Protein AF-A0A4U3AUR1-F1 (afdb_monomer)

pLDDT: mean 76.65, std 14.16, range [38.72, 94.25]

Secondary structure (DSSP, 8-state):
-HHHHHHHHHHHHH-THHHHHHHHHHHHHHHHHHHHHHTT-S---HHHHHHHHHHHHHHHHHHHHHHHHHHTT---HHHHS--HHHHHHHHHHHHHHHHHHHHHHHHHHHHHHTT--TTGGGGG--

InterPro domains:
  IPR010539 Bax inhibitor 1 like [PF12811] (1-122)
  IPR010539 Bax inhibitor 1 like [PTHR41282] (1-123)

Foldseek 3Di:
DVVVVVLVVCCVPPNPVVVVVVVVVVVVLLVVLVVVVVVVPDDDDPVLVVVLVVVVVVVVVVVVVCVVCVVVVNNPCPCPVDDPVVVVVVVVVVVSVSSVVNVVVVVVVVCVVVPPDPPVPPPPPD

Solvent-accessible surface area (backbone atoms only — not comparable to full-atom values): 7414 Å² total; per-residue (Å²): 108,72,68,55,58,54,47,51,60,45,36,77,75,71,42,64,64,59,61,53,52,53,53,49,49,54,52,49,53,51,49,54,49,50,52,48,50,73,68,61,75,63,78,90,42,75,67,55,55,51,52,52,54,50,50,53,52,51,52,52,51,52,54,49,51,53,52,55,37,46,75,76,69,51,70,67,60,75,67,75,69,78,44,76,66,29,54,53,52,51,52,51,51,52,51,53,52,55,54,49,51,52,52,52,51,52,50,50,53,49,46,59,73,67,50,70,67,91,72,72,77,64,76,80,77,123

Mean predicted aligned error: 11.6 Å

Radius of gyration: 19.69 Å; Cα contacts (8 Å, |Δi|>4): 46; chains: 1; bounding box: 54×36×44 Å

Organism: NCBI:txid1890302

Structure (mmCIF, N/CA/C/O backbone):
data_AF-A0A4U3AUR1-F1
#
_entry.id   AF-A0A4U3AUR1-F1
#
loop_
_atom_site.group_PDB
_atom_site.id
_atom_site.type_symbol
_atom_site.label_atom_id
_atom_site.label_alt_id
_atom_site.label_comp_id
_atom_site.label_asym_id
_atom_site.label_entity_id
_atom_site.label_seq_id
_atom_site.pdbx_PDB_ins_code
_atom_site.Cartn_x
_atom_site.Cartn_y
_atom_site.Cartn_z
_atom_site.occupancy
_atom_site.B_iso_or_equiv
_atom_site.auth_seq_id
_atom_site.auth_comp_id
_atom_site.auth_asym_id
_atom_site.auth_atom_id
_atom_site.pdbx_PDB_model_num
ATOM 1 N N . VAL A 1 1 ? -13.969 0.950 -20.713 1.00 53.56 1 VAL A N 1
ATOM 2 C CA . VAL A 1 1 ? -13.627 0.878 -22.157 1.00 53.56 1 VAL A CA 1
ATOM 3 C C . VAL A 1 1 ? -12.115 0.834 -22.379 1.00 53.56 1 VAL A C 1
ATOM 5 O O . VAL A 1 1 ? -11.657 -0.150 -22.935 1.00 53.56 1 VAL A O 1
ATOM 8 N N . VAL A 1 2 ? -11.330 1.788 -21.854 1.00 67.00 2 VAL A N 1
ATOM 9 C CA . VAL A 1 2 ? -9.851 1.828 -22.011 1.00 67.00 2 VAL A CA 1
ATOM 10 C C . VAL A 1 2 ? -9.132 0.572 -21.481 1.00 67.00 2 VAL A C 1
ATOM 12 O O . VAL A 1 2 ? -8.234 0.045 -22.126 1.00 67.00 2 VAL A O 1
ATOM 15 N N . LEU A 1 3 ? -9.570 0.031 -20.340 1.00 58.81 3 LEU A N 1
ATOM 16 C CA . LEU A 1 3 ? -9.004 -1.203 -19.771 1.00 58.81 3 LEU A CA 1
ATOM 17 C C . LEU A 1 3 ? -9.298 -2.452 -20.625 1.00 58.81 3 LEU A C 1
ATOM 19 O O . LEU A 1 3 ? -8.488 -3.375 -20.671 1.00 58.81 3 LEU A O 1
ATOM 23 N N . GLY A 1 4 ? -10.433 -2.466 -21.334 1.00 64.00 4 GLY A N 1
ATOM 24 C CA . GLY A 1 4 ? -10.832 -3.564 -22.219 1.00 64.00 4 GLY A CA 1
ATOM 25 C C . GLY A 1 4 ? -10.079 -3.549 -23.549 1.00 64.00 4 GLY A C 1
ATOM 26 O O . GLY A 1 4 ? -9.681 -4.603 -24.030 1.00 64.00 4 GLY A O 1
ATOM 27 N N . SER A 1 5 ? -9.801 -2.366 -24.106 1.00 64.12 5 SER A N 1
ATOM 28 C CA . SER A 1 5 ? -8.977 -2.230 -25.314 1.00 64.12 5 SER A CA 1
ATOM 29 C C . SER A 1 5 ? -7.501 -2.556 -25.059 1.00 64.12 5 SER A C 1
ATOM 31 O O . SER A 1 5 ? -6.869 -3.192 -25.900 1.00 64.12 5 SER A O 1
ATOM 33 N N . ILE A 1 6 ? -6.961 -2.206 -23.885 1.00 65.25 6 ILE A N 1
ATOM 34 C CA . ILE A 1 6 ? -5.607 -2.618 -23.470 1.00 65.25 6 ILE A CA 1
ATOM 35 C C . ILE A 1 6 ? -5.557 -4.131 -23.206 1.00 65.25 6 ILE A C 1
ATOM 37 O O . ILE A 1 6 ? -4.625 -4.792 -23.656 1.00 65.25 6 ILE A O 1
ATOM 41 N N . SER A 1 7 ? -6.578 -4.703 -22.557 1.00 65.25 7 SER A N 1
ATOM 42 C CA . SER A 1 7 ? -6.654 -6.158 -22.342 1.00 65.25 7 SER A CA 1
ATOM 43 C C . SER A 1 7 ? -6.749 -6.933 -23.661 1.00 65.25 7 SER A C 1
ATOM 45 O O . SER A 1 7 ? -6.035 -7.913 -23.828 1.00 65.25 7 SER A O 1
ATOM 47 N N . ALA A 1 8 ? -7.534 -6.459 -24.637 1.00 62.03 8 ALA A N 1
ATOM 48 C CA . ALA A 1 8 ? -7.643 -7.087 -25.958 1.00 62.03 8 ALA A CA 1
ATOM 49 C C . ALA A 1 8 ? -6.310 -7.088 -26.736 1.00 62.03 8 ALA A C 1
ATOM 51 O O . ALA A 1 8 ? -5.971 -8.076 -27.387 1.00 62.03 8 ALA A O 1
ATOM 52 N N . LEU A 1 9 ? -5.518 -6.014 -26.620 1.00 61.94 9 LEU A N 1
ATOM 53 C CA . LEU A 1 9 ? -4.162 -5.939 -27.180 1.00 61.94 9 LEU A CA 1
ATOM 54 C C . LEU A 1 9 ? -3.198 -6.948 -26.531 1.00 61.94 9 LEU A C 1
ATOM 56 O O . LEU A 1 9 ? -2.346 -7.509 -27.222 1.00 61.94 9 LEU A O 1
ATOM 60 N N . TYR A 1 10 ? -3.337 -7.207 -25.227 1.00 59.47 10 TYR A N 1
ATOM 61 C CA . TYR A 1 10 ? -2.535 -8.207 -24.512 1.00 59.47 10 TYR A CA 1
ATOM 62 C C . TYR A 1 10 ? -2.980 -9.647 -24.808 1.00 59.47 10 TYR A C 1
ATOM 64 O O . TYR A 1 10 ? -2.121 -10.501 -25.037 1.00 59.47 10 TYR A O 1
ATOM 72 N N . THR A 1 11 ? -4.288 -9.908 -24.910 1.00 60.03 11 THR A N 1
ATOM 73 C CA . THR A 1 11 ? -4.845 -11.204 -25.338 1.00 60.03 11 THR A CA 1
ATOM 74 C C . THR A 1 11 ? -4.323 -11.610 -26.721 1.00 60.03 11 THR A C 1
ATOM 76 O O . THR A 1 11 ? -3.927 -12.759 -26.909 1.00 60.03 11 THR A O 1
ATOM 79 N N . MET A 1 12 ? -4.233 -10.670 -27.673 1.00 58.75 12 MET A N 1
ATOM 80 C CA . MET A 1 12 ? -3.723 -10.940 -29.027 1.00 58.75 12 MET A CA 1
ATOM 81 C C . MET A 1 12 ? -2.227 -11.299 -29.086 1.00 58.75 12 MET A C 1
ATOM 83 O O . MET A 1 12 ? -1.804 -11.926 -30.055 1.00 58.75 12 MET A O 1
ATOM 87 N N . ARG A 1 13 ? -1.413 -10.910 -28.091 1.00 58.06 13 ARG A N 1
ATOM 88 C CA . ARG A 1 13 ? 0.043 -11.172 -28.079 1.00 58.06 13 ARG A CA 1
ATOM 89 C C . ARG A 1 13 ? 0.499 -12.276 -27.126 1.00 58.06 13 ARG A C 1
ATOM 91 O O . ARG A 1 13 ? 1.514 -12.901 -27.413 1.00 58.06 13 ARG A O 1
ATOM 98 N N . PHE A 1 14 ? -0.195 -12.498 -26.011 1.00 58.94 14 PHE A N 1
ATOM 99 C CA . PHE A 1 14 ? 0.281 -13.380 -24.935 1.00 58.94 14 PHE A CA 1
ATOM 100 C C . PHE A 1 14 ? -0.735 -14.448 -24.490 1.00 58.94 14 PHE A C 1
ATOM 102 O O . PHE A 1 14 ? -0.429 -15.252 -23.610 1.00 58.94 14 PHE A O 1
ATOM 109 N N . GLY A 1 15 ? -1.911 -14.498 -25.126 1.00 59.69 15 GLY A N 1
ATOM 110 C CA . GLY A 1 15 ? -2.970 -15.465 -24.837 1.00 59.69 15 GLY A CA 1
ATOM 111 C C . GLY A 1 15 ? -3.874 -15.058 -23.667 1.00 59.69 15 GLY A C 1
ATOM 112 O O . GLY A 1 15 ? -3.461 -14.360 -22.741 1.00 59.69 15 GLY A O 1
ATOM 113 N N . ASP A 1 16 ? -5.127 -15.520 -23.703 1.00 63.06 16 ASP A N 1
ATOM 114 C CA . ASP A 1 16 ? -6.180 -15.176 -22.728 1.00 63.06 16 ASP A CA 1
ATOM 115 C C . ASP A 1 16 ? -5.847 -15.550 -21.273 1.00 63.06 16 ASP A C 1
ATOM 117 O O . ASP A 1 16 ? -6.389 -14.980 -20.323 1.00 63.06 16 ASP A O 1
ATOM 121 N N . SER A 1 17 ? -4.934 -16.501 -21.068 1.00 64.62 17 SER A N 1
ATOM 122 C CA . SER A 1 17 ? -4.662 -17.079 -19.751 1.00 64.62 17 SER A CA 1
ATOM 123 C C . SER A 1 17 ? -4.012 -16.105 -18.762 1.00 64.62 17 SER A C 1
ATOM 125 O O . SER A 1 17 ? -4.246 -16.230 -17.564 1.00 64.62 17 SER A O 1
ATOM 127 N N . ILE A 1 18 ? -3.222 -15.128 -19.223 1.00 74.75 18 ILE A N 1
ATOM 128 C CA . ILE A 1 18 ? -2.501 -14.197 -18.328 1.00 74.75 18 ILE A CA 1
ATOM 129 C C . ILE A 1 18 ? -3.448 -13.165 -17.711 1.00 74.75 18 ILE A C 1
ATOM 131 O O . ILE A 1 18 ? -3.307 -12.784 -16.550 1.00 74.75 18 ILE A O 1
ATOM 135 N N . VAL A 1 19 ? -4.441 -12.720 -18.481 1.00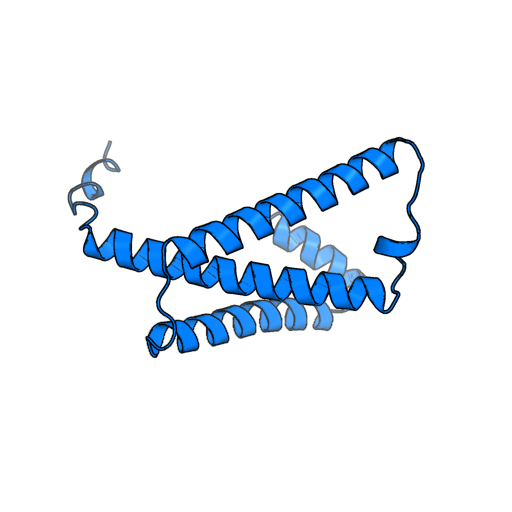 77.06 19 VAL A N 1
ATOM 136 C CA . VAL A 1 19 ? -5.437 -11.762 -17.989 1.00 77.06 19 VAL A CA 1
ATOM 137 C C . VAL A 1 19 ? -6.274 -12.418 -16.894 1.00 77.06 19 VAL A C 1
ATOM 139 O O . VAL A 1 19 ? -6.485 -11.833 -15.832 1.00 77.06 19 VAL A O 1
ATOM 142 N N . LEU A 1 20 ? -6.689 -13.668 -17.116 1.00 81.06 20 LEU A N 1
ATOM 143 C CA . LEU A 1 20 ? -7.492 -14.414 -16.156 1.00 81.06 20 LEU A CA 1
ATOM 144 C C . LEU A 1 20 ? -6.724 -14.693 -14.853 1.00 81.06 20 LEU A C 1
ATOM 146 O O . LEU A 1 20 ? -7.284 -14.507 -13.774 1.00 81.06 20 LEU A O 1
ATOM 150 N N . THR A 1 21 ? -5.441 -15.066 -14.915 1.00 82.50 21 THR A N 1
ATOM 151 C CA . THR A 1 21 ? -4.625 -15.278 -13.704 1.00 82.50 21 THR A CA 1
ATOM 152 C C . THR A 1 21 ? -4.393 -13.990 -12.918 1.00 82.50 21 THR A C 1
ATOM 154 O O . THR A 1 21 ? -4.464 -14.015 -11.690 1.00 82.50 21 THR A O 1
ATOM 157 N N . ALA A 1 22 ? -4.180 -12.857 -13.593 1.00 82.06 22 ALA A N 1
ATOM 158 C CA . ALA A 1 22 ? -4.030 -11.560 -12.937 1.00 82.06 22 ALA A CA 1
ATOM 159 C C . ALA A 1 22 ? -5.304 -11.148 -12.180 1.00 82.06 22 ALA A C 1
ATOM 161 O O . ALA A 1 22 ? -5.234 -10.773 -11.010 1.00 82.06 22 ALA A O 1
ATOM 162 N N . VAL A 1 23 ? -6.475 -11.284 -12.815 1.00 84.94 23 VAL A N 1
ATOM 163 C CA . VAL A 1 23 ? -7.770 -10.988 -12.178 1.00 84.94 23 VAL A CA 1
ATOM 164 C C . VAL A 1 23 ? -8.022 -11.919 -10.991 1.00 84.94 23 VAL A C 1
ATOM 166 O O . VAL A 1 23 ? -8.408 -11.454 -9.916 1.00 84.94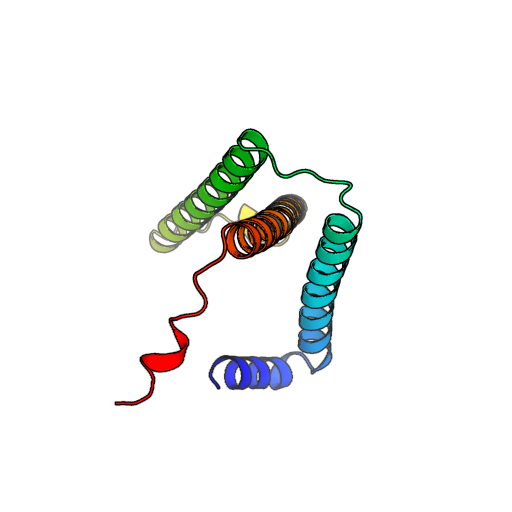 23 VAL A O 1
ATOM 169 N N . LEU A 1 24 ? -7.757 -13.220 -11.150 1.00 88.00 24 LEU A N 1
ATOM 170 C CA . LEU A 1 24 ? -7.891 -14.189 -10.062 1.00 88.00 24 LEU A CA 1
ATOM 171 C C . LEU A 1 24 ? -6.981 -13.857 -8.879 1.00 88.00 24 LEU A C 1
ATOM 173 O O . LEU A 1 24 ? -7.430 -13.955 -7.739 1.00 88.00 24 LEU A O 1
ATOM 177 N N . LEU A 1 25 ? -5.737 -13.435 -9.117 1.00 86.19 25 LEU A N 1
ATOM 178 C CA . LEU A 1 25 ? -4.819 -13.020 -8.054 1.00 86.19 25 LEU A CA 1
ATOM 179 C C . LEU A 1 25 ? -5.361 -11.819 -7.274 1.00 86.19 25 LEU A C 1
ATOM 181 O O . LEU A 1 25 ? -5.381 -11.857 -6.045 1.00 86.19 25 LEU A O 1
ATOM 185 N N . THR A 1 26 ? -5.854 -10.782 -7.955 1.00 87.81 26 THR A N 1
ATOM 186 C CA . THR A 1 26 ? -6.426 -9.603 -7.287 1.00 87.81 26 THR A CA 1
ATOM 187 C C . THR A 1 26 ? -7.645 -9.965 -6.440 1.00 87.81 26 THR A C 1
ATOM 189 O O . THR A 1 26 ? -7.727 -9.557 -5.281 1.00 87.81 26 THR A O 1
ATOM 192 N N . ILE A 1 27 ? -8.565 -10.770 -6.984 1.00 89.25 27 ILE A N 1
ATOM 193 C CA . ILE A 1 27 ? -9.749 -11.239 -6.249 1.00 89.25 27 ILE A CA 1
ATOM 194 C C . ILE A 1 27 ? -9.335 -12.111 -5.060 1.00 89.25 27 ILE A C 1
ATOM 196 O O . ILE A 1 27 ? -9.897 -11.968 -3.978 1.00 89.25 27 ILE A O 1
ATOM 200 N N . SER A 1 28 ? -8.331 -12.972 -5.227 1.00 90.00 28 SER A N 1
ATOM 201 C CA . SER A 1 28 ? -7.836 -13.846 -4.158 1.00 90.00 28 SER A CA 1
ATOM 202 C C . SER A 1 28 ? -7.240 -13.047 -3.000 1.00 90.00 28 SER A C 1
ATOM 204 O O . SER A 1 28 ? -7.549 -13.332 -1.845 1.00 90.00 28 SER A O 1
ATOM 206 N N . ILE A 1 29 ? -6.427 -12.024 -3.293 1.00 89.75 29 ILE A N 1
ATOM 207 C CA . ILE A 1 29 ? -5.848 -11.131 -2.278 1.00 89.75 29 ILE A CA 1
ATOM 208 C C . ILE A 1 29 ? -6.961 -10.384 -1.540 1.00 89.75 29 ILE A C 1
ATOM 210 O O . ILE A 1 29 ? -6.990 -10.384 -0.310 1.00 89.75 29 ILE A O 1
ATOM 214 N N . LEU A 1 30 ? -7.910 -9.804 -2.279 1.00 88.56 30 LEU A N 1
ATOM 215 C CA . LEU A 1 30 ? -9.055 -9.110 -1.695 1.00 88.56 30 LEU A CA 1
ATOM 216 C C . LEU A 1 30 ? -9.872 -10.037 -0.789 1.00 88.56 30 LEU A C 1
ATOM 218 O O . LEU A 1 30 ? -10.209 -9.657 0.329 1.00 88.56 30 LEU A O 1
ATOM 222 N N . PHE A 1 31 ? -10.154 -11.260 -1.237 1.00 89.69 31 PHE A N 1
ATOM 223 C CA . PHE A 1 31 ? -10.905 -12.239 -0.458 1.00 89.69 31 PHE A CA 1
ATOM 224 C C . PHE A 1 31 ? -10.154 -12.667 0.808 1.00 89.69 31 PHE A C 1
ATOM 226 O O . PHE A 1 31 ? -10.746 -12.712 1.884 1.00 89.69 31 PHE A O 1
ATOM 233 N N . ALA A 1 32 ? -8.845 -12.917 0.715 1.00 88.31 32 ALA A N 1
ATOM 234 C CA . ALA A 1 32 ? -8.016 -13.261 1.869 1.00 88.31 32 ALA A CA 1
ATOM 235 C C . ALA A 1 32 ? -8.040 -12.156 2.939 1.00 88.31 32 ALA A C 1
ATOM 237 O O . ALA A 1 32 ? -8.201 -12.437 4.127 1.00 88.31 32 ALA A O 1
ATOM 238 N N . ILE A 1 33 ? -7.937 -10.895 2.513 1.00 86.00 33 ILE A N 1
ATOM 239 C CA . ILE A 1 33 ? -7.984 -9.734 3.405 1.00 86.00 33 ILE A CA 1
ATOM 240 C C . ILE A 1 33 ? -9.382 -9.545 3.996 1.00 86.00 33 ILE A C 1
ATOM 242 O O . ILE A 1 33 ? -9.507 -9.276 5.189 1.00 86.00 33 ILE A O 1
ATOM 246 N N . LEU A 1 34 ? -10.430 -9.722 3.188 1.00 85.56 34 LEU A N 1
ATOM 247 C CA . LEU A 1 34 ? -11.818 -9.634 3.634 1.00 85.56 34 LEU A CA 1
ATOM 248 C C . LEU A 1 34 ? -12.107 -10.658 4.735 1.00 85.56 34 LEU A C 1
ATOM 250 O O . LEU A 1 34 ? -12.687 -10.305 5.757 1.00 85.56 34 LEU A O 1
ATOM 254 N N . VAL A 1 35 ? -11.669 -11.907 4.554 1.00 85.75 35 VAL A N 1
ATOM 255 C CA . VAL A 1 35 ? -11.814 -12.961 5.568 1.00 85.75 35 VAL A CA 1
ATOM 256 C C . VAL A 1 35 ? -11.049 -12.593 6.839 1.00 85.75 35 VAL A C 1
ATOM 258 O O . VAL A 1 35 ? -11.618 -12.659 7.925 1.00 85.75 35 VAL A O 1
ATOM 261 N N . LEU A 1 36 ? -9.797 -12.145 6.715 1.00 84.56 36 LEU A N 1
ATOM 262 C CA . LEU A 1 36 ? -8.966 -11.745 7.856 1.00 84.56 36 LEU A CA 1
ATOM 263 C C . LEU A 1 36 ? -9.557 -10.561 8.644 1.00 84.56 36 LEU A C 1
ATOM 265 O O . LEU A 1 36 ? -9.436 -10.498 9.870 1.00 84.56 36 LEU A O 1
ATOM 269 N N . TYR A 1 37 ? -10.199 -9.622 7.947 1.00 78.44 37 TYR A N 1
ATOM 270 C CA . TYR A 1 37 ? -10.903 -8.498 8.559 1.00 78.44 37 TYR A CA 1
ATOM 271 C C . TYR A 1 37 ? -12.212 -8.948 9.221 1.00 78.44 37 TYR A C 1
ATOM 273 O O . TYR A 1 37 ? -12.493 -8.590 10.366 1.00 78.44 37 TYR A O 1
ATOM 281 N N . ALA A 1 38 ? -12.992 -9.794 8.539 1.00 77.69 38 ALA A N 1
ATOM 282 C CA . ALA A 1 38 ? -14.265 -10.316 9.031 1.00 77.69 38 ALA A CA 1
ATOM 283 C C . ALA A 1 38 ? -14.108 -11.147 10.313 1.00 77.69 38 ALA A C 1
ATOM 285 O O . ALA A 1 38 ? -14.962 -11.080 11.197 1.00 77.69 38 ALA A O 1
ATOM 286 N N . THR A 1 39 ? -12.995 -11.872 10.475 1.00 81.50 39 THR A N 1
ATOM 287 C CA . THR A 1 39 ? -12.689 -12.597 11.720 1.00 81.50 39 THR A CA 1
ATOM 288 C C . THR A 1 39 ? -12.300 -11.677 12.882 1.00 81.50 39 THR A C 1
ATOM 290 O O . THR A 1 39 ? -12.060 -12.167 13.987 1.00 81.50 39 THR A O 1
ATOM 293 N N . ARG A 1 40 ? -12.228 -10.350 12.670 1.00 69.38 40 ARG A N 1
ATOM 294 C CA . ARG A 1 40 ? -11.845 -9.322 13.661 1.00 69.38 40 ARG A CA 1
ATOM 295 C C . ARG A 1 40 ? -10.536 -9.622 14.397 1.00 69.38 40 ARG A C 1
ATOM 297 O O . ARG A 1 40 ? -10.293 -9.116 15.493 1.00 69.38 40 ARG A O 1
ATOM 304 N N . THR A 1 41 ? -9.677 -10.447 13.800 1.00 67.44 41 THR A N 1
ATOM 305 C CA . THR A 1 41 ? -8.402 -10.858 14.397 1.00 67.44 41 THR A CA 1
ATOM 306 C C . THR A 1 41 ? -7.392 -9.710 14.362 1.00 67.44 41 THR A C 1
ATOM 308 O O . THR A 1 41 ? -6.563 -9.585 15.261 1.00 67.44 41 THR A O 1
ATOM 311 N N . VAL A 1 42 ? -7.494 -8.833 13.360 1.00 69.62 42 VAL A N 1
ATOM 312 C CA . VAL A 1 42 ? -6.601 -7.689 13.165 1.00 69.62 42 VAL A CA 1
ATOM 313 C C . VAL A 1 42 ? -7.347 -6.399 13.495 1.00 69.62 42 VAL A C 1
ATOM 315 O O . VAL A 1 42 ? -8.315 -6.048 12.829 1.00 69.62 42 VAL A O 1
ATOM 318 N N . LYS A 1 43 ? -6.890 -5.682 14.527 1.00 74.44 43 LYS A N 1
ATOM 319 C CA . LYS A 1 43 ? -7.382 -4.337 14.855 1.00 74.44 43 LYS A CA 1
ATOM 320 C C . LYS A 1 43 ? -6.472 -3.296 14.216 1.00 74.44 43 LYS A C 1
ATOM 322 O O . LYS A 1 43 ? -5.281 -3.245 14.529 1.00 74.44 43 LYS A O 1
ATOM 327 N N . VAL A 1 44 ? -7.037 -2.452 13.360 1.00 81.31 44 VAL A N 1
ATOM 328 C CA . VAL A 1 44 ? -6.334 -1.291 12.812 1.00 81.31 44 VAL A CA 1
ATOM 329 C C . VAL A 1 44 ? -6.166 -0.267 13.935 1.00 81.31 44 VAL A C 1
ATOM 331 O O . VAL A 1 44 ? -7.131 0.205 14.526 1.00 81.31 44 VAL A O 1
ATOM 334 N N . THR A 1 45 ? -4.917 0.031 14.286 1.00 86.94 45 THR A N 1
ATOM 335 C CA . THR A 1 45 ? -4.572 1.062 15.278 1.00 86.94 45 THR A CA 1
ATOM 336 C C . THR A 1 45 ? -4.005 2.291 14.576 1.00 86.94 45 THR A C 1
ATOM 338 O O . THR A 1 45 ? -3.478 2.182 13.469 1.00 86.94 45 THR A O 1
ATOM 341 N N . GLU A 1 46 ? -4.016 3.449 15.238 1.00 86.62 46 GLU A N 1
ATOM 342 C CA . GLU A 1 46 ? -3.412 4.683 14.701 1.00 86.62 46 GLU A CA 1
ATOM 343 C C . GLU A 1 46 ? -1.939 4.499 14.299 1.00 86.62 46 GLU A C 1
ATOM 345 O O . GLU A 1 46 ? -1.488 4.978 13.255 1.00 86.62 46 GLU A O 1
ATOM 350 N N . LYS A 1 47 ? -1.180 3.725 15.088 1.00 87.69 47 LYS A N 1
ATOM 351 C CA . LYS A 1 47 ? 0.216 3.392 14.770 1.00 87.69 47 LYS A CA 1
ATOM 352 C C . LYS A 1 47 ? 0.319 2.528 13.515 1.00 87.69 47 LYS A C 1
ATOM 354 O O . LYS A 1 47 ? 1.163 2.798 12.667 1.00 87.69 47 LYS A O 1
ATOM 359 N N . PHE A 1 48 ? -0.549 1.525 13.377 1.00 88.75 48 PHE A N 1
ATOM 360 C CA . PHE A 1 48 ? -0.599 0.678 12.186 1.00 88.75 48 PHE A CA 1
ATOM 361 C C . PHE A 1 48 ? -0.925 1.506 10.934 1.00 88.75 48 PHE A C 1
ATOM 363 O O . PHE A 1 48 ? -0.187 1.452 9.953 1.00 88.75 48 PHE A O 1
ATOM 370 N N . ARG A 1 49 ? -1.947 2.366 11.002 1.00 89.81 49 ARG A N 1
ATOM 371 C CA . ARG A 1 49 ? -2.327 3.286 9.918 1.00 89.81 49 ARG A CA 1
ATOM 372 C C . ARG A 1 49 ? -1.182 4.219 9.516 1.00 89.81 49 ARG A C 1
ATOM 374 O O . ARG A 1 49 ? -0.924 4.393 8.325 1.00 89.81 49 ARG A O 1
ATOM 381 N N . THR A 1 50 ? -0.460 4.763 10.494 1.00 91.25 50 THR A N 1
ATOM 382 C CA . THR A 1 50 ? 0.692 5.646 10.250 1.00 91.25 50 THR A CA 1
ATOM 383 C C . THR A 1 50 ? 1.824 4.908 9.534 1.00 91.25 50 THR A C 1
ATOM 385 O O . THR A 1 50 ? 2.354 5.416 8.549 1.00 91.25 50 THR A O 1
ATOM 388 N N . ILE A 1 51 ? 2.166 3.692 9.979 1.00 92.94 51 ILE A N 1
ATOM 389 C CA . ILE A 1 51 ? 3.246 2.890 9.383 1.00 92.94 51 ILE A CA 1
ATOM 390 C C . ILE A 1 51 ? 2.936 2.543 7.923 1.00 92.94 51 ILE A C 1
ATOM 392 O O . ILE A 1 51 ? 3.790 2.726 7.059 1.00 92.94 51 ILE A O 1
ATOM 396 N N . ILE A 1 52 ? 1.721 2.074 7.628 1.00 92.69 52 ILE A N 1
ATOM 397 C CA . ILE A 1 52 ? 1.338 1.668 6.266 1.00 92.69 52 ILE A CA 1
ATOM 398 C C . ILE A 1 52 ? 1.238 2.874 5.324 1.00 92.69 52 ILE A C 1
ATOM 400 O O . ILE A 1 52 ? 1.705 2.812 4.185 1.00 92.69 52 ILE A O 1
ATOM 404 N N . THR A 1 53 ? 0.706 4.001 5.805 1.00 91.75 53 THR A N 1
ATOM 405 C CA . THR A 1 53 ? 0.680 5.252 5.029 1.00 91.75 53 THR A CA 1
ATOM 406 C C . THR A 1 53 ? 2.100 5.736 4.718 1.00 91.75 53 THR A C 1
ATOM 408 O O . THR A 1 53 ? 2.400 6.075 3.573 1.00 91.75 53 THR A O 1
ATOM 411 N N . ALA A 1 54 ? 3.006 5.703 5.702 1.00 94.25 54 ALA A N 1
ATOM 412 C CA . ALA A 1 54 ? 4.411 6.054 5.504 1.00 94.25 54 ALA A CA 1
ATOM 413 C C . ALA A 1 54 ? 5.116 5.100 4.525 1.00 94.25 54 ALA A C 1
ATOM 415 O O . ALA A 1 54 ? 5.857 5.555 3.655 1.00 94.25 54 ALA A O 1
ATOM 416 N N . ALA A 1 55 ? 4.851 3.793 4.613 1.00 93.69 55 ALA A N 1
ATOM 417 C CA . ALA A 1 55 ? 5.387 2.800 3.684 1.00 93.69 55 ALA A CA 1
ATOM 418 C C . ALA A 1 55 ? 4.908 3.051 2.246 1.00 93.69 55 ALA A C 1
ATOM 420 O O . ALA A 1 55 ? 5.713 3.042 1.318 1.00 93.69 55 ALA A O 1
ATOM 421 N N . THR A 1 56 ? 3.619 3.348 2.065 1.00 92.56 56 THR A N 1
ATOM 422 C CA . THR A 1 56 ? 3.035 3.670 0.754 1.00 92.56 56 THR A CA 1
ATOM 423 C C . THR A 1 56 ? 3.670 4.928 0.152 1.00 92.56 56 THR A C 1
ATOM 425 O O . THR A 1 56 ? 4.040 4.930 -1.022 1.00 92.56 56 THR A O 1
ATOM 428 N N . LEU A 1 57 ? 3.876 5.977 0.957 1.00 93.62 57 LEU A N 1
ATOM 429 C CA . LEU A 1 57 ? 4.590 7.186 0.528 1.00 93.62 57 LEU A CA 1
ATOM 430 C C . LEU A 1 57 ? 6.057 6.906 0.178 1.00 93.62 57 LEU A C 1
ATOM 432 O O . LEU A 1 57 ? 6.559 7.424 -0.816 1.00 93.62 57 LEU A O 1
ATOM 436 N N . GLY A 1 58 ? 6.742 6.062 0.951 1.00 92.62 58 GLY A N 1
ATOM 437 C CA . GLY A 1 58 ? 8.110 5.640 0.650 1.00 92.62 58 GLY A CA 1
ATOM 438 C C . GLY A 1 58 ? 8.213 4.915 -0.695 1.00 92.62 58 GLY A C 1
ATOM 439 O O . GLY A 1 58 ? 9.094 5.227 -1.495 1.00 92.62 58 GLY A O 1
ATOM 440 N N . ILE A 1 59 ? 7.275 4.006 -0.977 1.00 90.94 59 ILE A N 1
ATOM 441 C CA . ILE A 1 59 ? 7.178 3.296 -2.262 1.00 90.94 59 ILE A CA 1
ATOM 442 C C . ILE A 1 59 ? 6.932 4.288 -3.407 1.00 90.94 59 ILE A C 1
ATOM 444 O O . ILE A 1 59 ? 7.602 4.218 -4.437 1.00 90.94 59 ILE A O 1
ATOM 448 N N . LEU A 1 60 ? 6.023 5.250 -3.221 1.00 91.75 60 LEU A N 1
ATOM 449 C CA . LEU A 1 60 ? 5.745 6.295 -4.207 1.00 91.75 60 LEU A CA 1
ATOM 450 C C . LEU A 1 60 ? 7.004 7.111 -4.542 1.00 91.75 60 LEU A C 1
ATOM 452 O O . LEU A 1 60 ? 7.333 7.284 -5.715 1.00 91.75 60 LEU A O 1
ATOM 456 N N . ILE A 1 61 ? 7.729 7.578 -3.523 1.00 92.69 61 ILE A N 1
ATOM 457 C CA . ILE A 1 61 ? 8.967 8.352 -3.698 1.00 92.69 61 ILE A CA 1
ATOM 458 C C . ILE A 1 61 ? 10.036 7.508 -4.395 1.00 92.69 61 ILE A C 1
ATOM 460 O O . ILE A 1 61 ? 10.706 7.997 -5.302 1.00 92.69 61 ILE A O 1
ATOM 464 N N . MET A 1 62 ? 10.178 6.236 -4.016 1.00 88.00 62 MET A N 1
ATOM 465 C CA . MET A 1 62 ? 11.114 5.314 -4.655 1.00 88.00 62 MET A C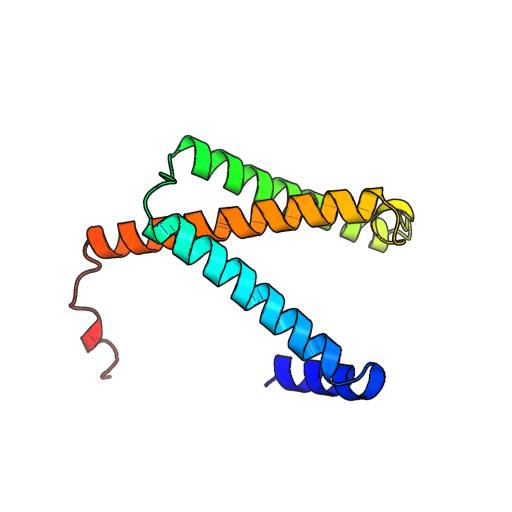A 1
ATOM 466 C C . MET A 1 62 ? 10.826 5.183 -6.156 1.00 88.00 62 MET A C 1
ATOM 468 O O . MET A 1 62 ? 11.729 5.392 -6.968 1.00 88.00 62 MET A O 1
ATOM 472 N N . TYR A 1 63 ? 9.573 4.924 -6.543 1.00 86.88 63 TYR A N 1
ATOM 473 C CA . TYR A 1 63 ? 9.190 4.866 -7.956 1.00 86.88 63 TYR A CA 1
ATOM 474 C C . TYR A 1 63 ? 9.382 6.205 -8.674 1.00 86.88 63 TYR A C 1
ATOM 476 O O . TYR A 1 63 ? 9.825 6.218 -9.821 1.00 86.88 63 TYR A O 1
ATOM 484 N N . PHE A 1 64 ? 9.115 7.329 -8.007 1.00 89.81 64 PHE A N 1
ATOM 485 C CA . PHE A 1 64 ? 9.320 8.662 -8.573 1.00 89.81 64 PHE A CA 1
ATOM 486 C C . PHE A 1 64 ? 10.798 8.958 -8.859 1.00 89.81 64 PHE A C 1
ATOM 488 O O . PHE A 1 64 ? 11.139 9.439 -9.937 1.00 89.81 64 PHE A O 1
ATOM 495 N N . ILE A 1 65 ? 11.696 8.609 -7.935 1.00 88.25 65 ILE A N 1
ATOM 496 C CA . ILE A 1 65 ? 13.145 8.742 -8.126 1.00 88.25 65 ILE A CA 1
ATOM 497 C C . ILE A 1 65 ? 13.598 7.896 -9.317 1.00 88.25 65 ILE A C 1
ATOM 499 O O . ILE A 1 65 ? 14.298 8.398 -10.197 1.00 88.25 65 ILE A O 1
ATOM 503 N N . VAL A 1 66 ? 13.162 6.634 -9.385 1.00 84.19 66 VAL A N 1
ATOM 504 C CA . VAL A 1 66 ? 13.494 5.740 -10.504 1.00 84.19 66 VAL A CA 1
ATOM 505 C C . VAL A 1 66 ? 12.974 6.295 -11.831 1.00 84.19 66 VAL A C 1
ATOM 507 O O . VAL A 1 66 ? 13.681 6.231 -12.836 1.00 84.19 66 VAL A O 1
ATOM 510 N N . PHE A 1 67 ? 11.776 6.875 -11.846 1.00 85.25 67 PHE A N 1
ATOM 511 C CA . PHE A 1 67 ? 11.225 7.540 -13.023 1.00 85.25 67 PHE A CA 1
ATOM 512 C C . PHE A 1 67 ? 12.095 8.725 -13.473 1.00 85.25 67 PHE A C 1
ATOM 514 O O . PHE A 1 67 ? 12.456 8.794 -14.647 1.00 85.25 67 PHE A O 1
ATOM 521 N N . LEU A 1 68 ? 12.515 9.598 -12.549 1.00 88.00 68 LEU A N 1
ATOM 522 C CA . LEU A 1 68 ? 13.421 10.713 -12.853 1.00 88.00 68 LEU A CA 1
ATOM 523 C C . LEU A 1 68 ? 14.758 10.223 -13.422 1.00 88.00 68 LEU A C 1
ATOM 525 O O . LEU A 1 68 ? 15.197 10.715 -14.456 1.00 88.00 68 LEU A O 1
ATOM 529 N N . LEU A 1 69 ? 15.389 9.232 -12.789 1.00 85.00 69 LEU A N 1
ATOM 530 C CA . LEU A 1 69 ? 16.662 8.656 -13.243 1.00 85.00 69 LEU A CA 1
ATOM 531 C C . LEU A 1 69 ? 16.577 8.102 -14.673 1.00 85.00 69 LEU A C 1
ATOM 533 O O . LEU A 1 69 ? 17.493 8.318 -15.468 1.00 85.00 69 LEU A O 1
ATOM 537 N N . ASN A 1 70 ? 15.459 7.457 -15.021 1.00 83.00 70 ASN A N 1
ATOM 538 C CA . ASN A 1 70 ? 15.225 6.962 -16.378 1.00 83.00 70 ASN A CA 1
ATOM 539 C C . ASN A 1 70 ? 15.133 8.097 -17.413 1.00 83.00 70 ASN A C 1
ATOM 541 O O . ASN A 1 70 ? 15.627 7.926 -18.526 1.00 83.00 70 ASN A O 1
ATOM 545 N N . ILE A 1 71 ? 14.570 9.261 -17.061 1.00 83.88 71 ILE A N 1
ATOM 546 C CA . ILE A 1 71 ? 14.514 10.435 -17.958 1.00 83.88 71 ILE A CA 1
ATOM 547 C C . ILE A 1 71 ? 15.921 10.959 -18.279 1.00 83.88 71 ILE A C 1
ATOM 549 O O . ILE A 1 71 ? 16.179 11.376 -19.406 1.00 83.88 71 ILE A O 1
ATOM 553 N N . PHE A 1 72 ? 16.855 10.891 -17.327 1.00 85.44 72 PHE A N 1
ATOM 554 C CA . PHE A 1 72 ? 18.251 11.304 -17.526 1.00 85.44 72 PHE A CA 1
ATOM 555 C C . PHE A 1 72 ? 19.117 10.249 -18.241 1.00 85.44 72 PHE A C 1
ATOM 557 O O . PHE A 1 72 ? 20.335 10.398 -18.309 1.00 85.44 72 PHE A O 1
ATOM 564 N N . GLY A 1 73 ? 18.520 9.172 -18.765 1.00 73.69 73 GLY A N 1
ATOM 565 C CA . GLY A 1 73 ? 19.241 8.101 -19.461 1.00 73.69 73 GLY A CA 1
ATOM 566 C C . GLY A 1 73 ? 20.044 7.179 -18.536 1.00 73.69 73 GLY A C 1
ATOM 567 O O . GLY A 1 73 ? 20.723 6.268 -19.009 1.00 73.69 73 GLY A O 1
ATOM 568 N N . LEU A 1 74 ? 19.941 7.364 -17.217 1.00 67.69 74 LEU A N 1
ATOM 569 C CA . LEU A 1 74 ? 20.511 6.469 -16.216 1.00 67.69 74 LEU A CA 1
ATOM 570 C C . LEU A 1 74 ? 19.512 5.340 -15.946 1.00 67.69 74 LEU A C 1
ATOM 572 O O . LEU A 1 74 ? 18.771 5.339 -14.963 1.00 67.69 74 LEU A O 1
ATOM 576 N N . SER A 1 75 ? 19.488 4.358 -16.846 1.00 62.44 75 SER A N 1
ATOM 577 C CA . SER A 1 75 ? 18.801 3.089 -16.606 1.00 62.44 75 SER A CA 1
ATOM 578 C C . SER A 1 75 ? 19.503 2.383 -15.446 1.00 62.44 75 SER A C 1
ATOM 580 O O . SER A 1 75 ? 20.575 1.814 -15.647 1.00 62.44 75 SER A O 1
ATOM 582 N N . ILE A 1 76 ? 18.916 2.389 -14.245 1.00 60.81 76 ILE A N 1
ATOM 583 C CA . ILE A 1 76 ? 19.354 1.504 -13.158 1.00 60.81 76 ILE A CA 1
ATOM 584 C C . ILE A 1 76 ? 18.950 0.074 -13.547 1.00 60.81 76 ILE A C 1
ATOM 586 O O . ILE A 1 76 ? 17.765 -0.263 -13.444 1.00 60.81 76 ILE A O 1
ATOM 590 N N . PRO A 1 77 ? 19.892 -0.793 -13.968 1.00 54.81 77 PRO A N 1
ATOM 591 C CA . PRO A 1 77 ? 19.545 -2.105 -14.520 1.00 54.81 77 PRO A CA 1
ATOM 592 C C . PRO A 1 77 ? 18.942 -3.026 -13.447 1.00 54.81 77 PRO A C 1
ATOM 594 O O . PRO A 1 77 ? 18.087 -3.862 -13.720 1.00 54.81 77 PRO A O 1
ATOM 597 N N . TYR A 1 78 ? 19.325 -2.823 -12.186 1.00 54.59 78 TYR A N 1
ATOM 598 C CA . TYR A 1 78 ? 19.093 -3.778 -11.102 1.00 54.59 78 TYR A CA 1
ATOM 599 C C . TYR A 1 78 ? 17.696 -3.759 -10.470 1.00 54.59 78 TYR A C 1
ATOM 601 O O . TYR A 1 78 ? 17.392 -4.649 -9.682 1.00 54.59 78 TYR A O 1
ATOM 609 N N . ILE A 1 79 ? 16.832 -2.789 -10.797 1.00 56.66 79 ILE A N 1
ATOM 610 C CA . ILE A 1 79 ? 15.473 -2.737 -10.222 1.00 56.66 79 ILE A CA 1
ATOM 611 C C . ILE A 1 79 ? 14.453 -3.462 -11.115 1.00 56.66 79 ILE A C 1
ATOM 613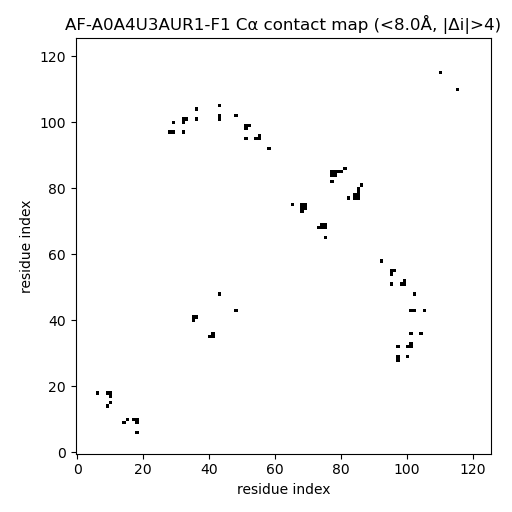 O O . ILE A 1 79 ? 13.534 -4.088 -10.589 1.00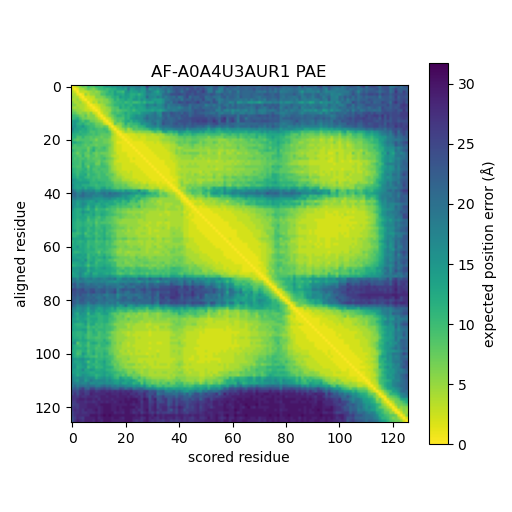 56.66 79 ILE A O 1
ATOM 617 N N . HIS A 1 80 ? 14.648 -3.475 -12.440 1.00 54.81 80 HIS A N 1
ATOM 618 C CA . HIS A 1 80 ? 13.649 -3.973 -13.400 1.00 54.81 80 HIS A CA 1
ATOM 619 C C . HIS A 1 80 ? 14.088 -5.178 -14.251 1.00 54.81 80 HIS A C 1
ATOM 621 O O . HIS A 1 80 ? 13.256 -5.735 -14.960 1.00 54.81 80 HIS A O 1
ATOM 627 N N . GLN A 1 81 ? 15.348 -5.625 -14.185 1.00 56.28 81 GLN A N 1
ATOM 628 C CA . GLN A 1 81 ? 15.846 -6.724 -15.033 1.00 56.28 81 GLN A CA 1
ATOM 629 C C . GLN A 1 81 ? 15.635 -8.145 -14.472 1.00 56.28 81 GLN A C 1
ATOM 631 O O . GLN A 1 81 ? 16.326 -9.073 -14.874 1.00 56.28 81 GLN A O 1
ATOM 636 N N . GLY A 1 82 ? 14.658 -8.364 -13.586 1.00 55.03 82 GLY A N 1
ATOM 637 C CA . GLY A 1 82 ? 14.265 -9.731 -13.208 1.00 55.03 82 GLY A CA 1
ATOM 638 C C . GLY A 1 82 ? 15.309 -10.488 -12.377 1.00 55.03 82 GLY A C 1
ATOM 639 O O . GLY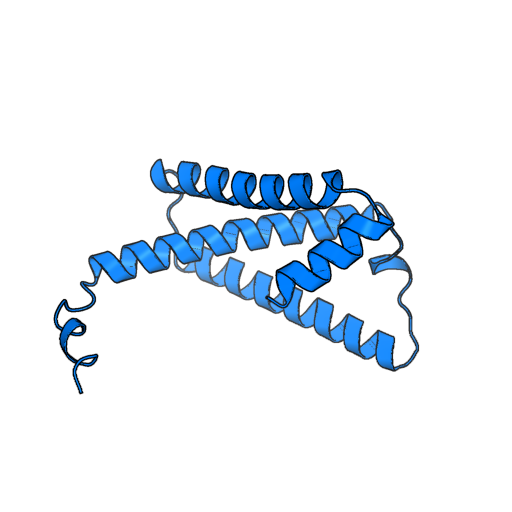 A 1 82 ? 15.568 -11.662 -12.623 1.00 55.03 82 GLY A O 1
ATOM 640 N N . GLY A 1 83 ? 15.902 -9.827 -11.380 1.00 71.62 83 GLY A N 1
ATOM 641 C CA . GLY A 1 83 ? 16.744 -10.476 -10.369 1.00 71.62 83 GLY A CA 1
ATOM 642 C C . GLY A 1 83 ? 15.964 -10.840 -9.101 1.00 71.62 83 GLY A C 1
ATOM 643 O O . GLY A 1 83 ? 14.899 -10.282 -8.831 1.00 71.62 83 GLY A O 1
ATOM 644 N N . THR A 1 84 ? 16.527 -11.713 -8.261 1.00 75.75 84 THR A N 1
ATOM 645 C CA . THR A 1 84 ? 15.985 -12.071 -6.930 1.00 75.75 84 THR A CA 1
ATOM 646 C C . THR A 1 84 ? 15.618 -10.839 -6.095 1.00 75.75 84 THR A C 1
ATOM 648 O O . THR A 1 84 ? 14.625 -10.843 -5.371 1.00 75.75 84 THR A O 1
ATOM 651 N N . PHE A 1 85 ? 16.379 -9.751 -6.242 1.00 78.62 85 PHE A N 1
ATOM 652 C CA . PHE A 1 85 ? 16.139 -8.489 -5.545 1.00 78.62 85 PHE A CA 1
ATOM 653 C C . PHE A 1 85 ? 14.826 -7.807 -5.970 1.00 78.62 85 PHE A C 1
ATOM 655 O O . PHE A 1 85 ? 14.076 -7.337 -5.117 1.00 78.62 85 PHE A O 1
ATOM 662 N N . SER A 1 86 ? 14.496 -7.815 -7.267 1.00 77.12 86 SER A N 1
ATOM 663 C CA . SER A 1 86 ? 13.229 -7.286 -7.790 1.00 77.12 86 SER A CA 1
ATOM 664 C C . SER A 1 86 ? 12.036 -8.073 -7.252 1.00 77.12 86 SER A C 1
ATOM 666 O O . SER A 1 86 ? 11.051 -7.475 -6.833 1.00 77.12 86 SER A O 1
ATOM 668 N N . ILE A 1 87 ? 12.146 -9.406 -7.198 1.00 82.75 87 ILE A N 1
ATOM 669 C CA . ILE A 1 87 ? 11.085 -10.281 -6.677 1.00 82.75 87 ILE A CA 1
ATOM 670 C C . ILE A 1 87 ? 10.812 -9.976 -5.200 1.00 82.75 87 ILE A C 1
ATOM 672 O O . ILE A 1 87 ? 9.654 -9.848 -4.806 1.00 82.75 87 ILE A O 1
ATOM 676 N N . ILE A 1 88 ? 11.863 -9.808 -4.390 1.00 86.19 88 ILE A N 1
ATOM 677 C CA . ILE A 1 88 ? 11.730 -9.472 -2.965 1.00 86.19 88 ILE A CA 1
ATOM 678 C C . ILE A 1 88 ? 11.053 -8.109 -2.787 1.00 86.19 88 ILE A C 1
ATOM 680 O O . ILE A 1 88 ? 10.118 -7.993 -1.995 1.00 86.19 88 ILE A O 1
ATOM 684 N N . ILE A 1 89 ? 11.476 -7.088 -3.539 1.00 85.56 89 ILE A N 1
ATOM 685 C CA . ILE A 1 89 ? 10.852 -5.759 -3.476 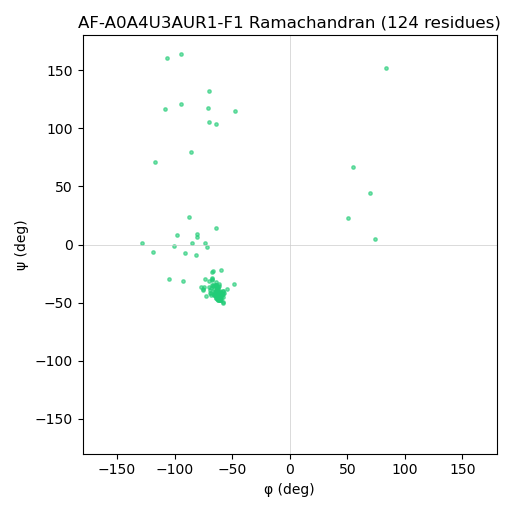1.00 85.56 89 ILE A CA 1
ATOM 686 C C . ILE A 1 89 ? 9.378 -5.841 -3.877 1.00 85.56 89 ILE A C 1
ATOM 688 O O . ILE A 1 89 ? 8.525 -5.336 -3.150 1.00 85.56 89 ILE A O 1
ATOM 692 N N . SER A 1 90 ? 9.056 -6.509 -4.988 1.00 86.25 90 SER A N 1
ATOM 693 C CA . SER A 1 90 ? 7.671 -6.692 -5.427 1.00 86.25 90 SER A CA 1
ATOM 694 C C . SER A 1 90 ? 6.829 -7.407 -4.371 1.00 86.25 90 SER A C 1
ATOM 696 O O . SER A 1 90 ? 5.713 -6.973 -4.103 1.00 86.25 90 SER A O 1
ATOM 698 N N . ALA A 1 91 ? 7.361 -8.445 -3.721 1.00 88.50 91 ALA A N 1
ATOM 699 C CA . ALA A 1 91 ? 6.665 -9.139 -2.641 1.00 88.50 91 ALA A CA 1
ATOM 700 C C . ALA A 1 91 ? 6.360 -8.205 -1.456 1.00 88.50 91 ALA A C 1
ATOM 702 O O . ALA A 1 91 ? 5.234 -8.193 -0.963 1.00 88.50 91 ALA A O 1
ATOM 703 N N . ILE A 1 92 ? 7.322 -7.372 -1.039 1.00 89.81 92 ILE A N 1
ATOM 704 C CA . ILE A 1 92 ? 7.118 -6.380 0.030 1.00 89.81 92 ILE A CA 1
ATOM 705 C C .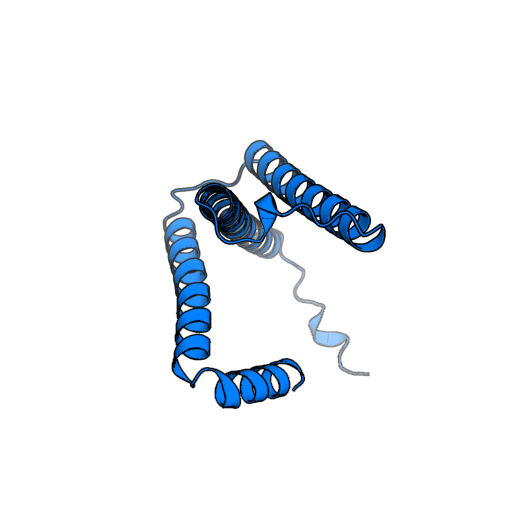 ILE A 1 92 ? 6.041 -5.366 -0.371 1.00 89.81 92 ILE A C 1
ATOM 707 O O . ILE A 1 92 ? 5.138 -5.092 0.417 1.00 89.81 92 ILE A O 1
ATOM 711 N N . VAL A 1 93 ? 6.100 -4.834 -1.594 1.00 90.44 93 VAL A N 1
ATOM 712 C CA . VAL A 1 93 ? 5.109 -3.873 -2.103 1.00 90.44 93 VAL A CA 1
ATOM 713 C C . VAL A 1 93 ? 3.710 -4.489 -2.131 1.00 90.44 93 VAL A C 1
ATOM 715 O O . VAL A 1 93 ? 2.758 -3.839 -1.709 1.00 90.44 93 VAL A O 1
ATOM 718 N N . ILE A 1 94 ? 3.576 -5.749 -2.561 1.00 90.44 94 ILE A N 1
ATOM 719 C CA . ILE A 1 94 ? 2.296 -6.472 -2.566 1.00 90.44 94 ILE A CA 1
ATOM 720 C C . ILE A 1 94 ? 1.753 -6.631 -1.142 1.00 90.44 94 ILE A C 1
ATOM 722 O O . ILE A 1 94 ? 0.562 -6.417 -0.925 1.00 90.44 94 ILE A O 1
ATOM 726 N N . ILE A 1 95 ? 2.606 -6.954 -0.163 1.00 90.25 95 ILE A N 1
ATOM 727 C CA . ILE A 1 95 ? 2.194 -7.039 1.245 1.00 90.25 95 ILE A CA 1
ATOM 728 C C . ILE A 1 95 ? 1.711 -5.673 1.737 1.00 90.25 95 ILE A C 1
ATOM 730 O O . ILE A 1 95 ? 0.633 -5.588 2.317 1.00 90.25 95 ILE A O 1
ATOM 734 N N . VAL A 1 96 ? 2.460 -4.597 1.485 1.00 92.75 96 VAL A N 1
ATOM 735 C CA . VAL A 1 96 ? 2.047 -3.243 1.892 1.00 92.75 96 VAL A CA 1
ATOM 736 C C . VAL A 1 96 ? 0.717 -2.863 1.239 1.00 92.75 96 VAL A C 1
ATOM 738 O O . VAL A 1 96 ? -0.175 -2.391 1.935 1.00 92.75 96 VAL A O 1
ATOM 741 N N . ALA A 1 97 ? 0.538 -3.137 -0.055 1.00 90.56 97 ALA A N 1
ATOM 742 C CA . ALA A 1 97 ? -0.712 -2.875 -0.766 1.00 90.56 97 ALA A CA 1
ATOM 743 C C . ALA A 1 97 ? -1.894 -3.674 -0.188 1.00 90.56 97 ALA A C 1
ATOM 745 O O . ALA A 1 97 ? -2.981 -3.127 -0.006 1.00 90.56 97 ALA A O 1
ATOM 746 N N . ALA A 1 98 ? -1.677 -4.943 0.163 1.00 89.75 98 ALA A N 1
ATOM 747 C CA . ALA A 1 98 ? -2.667 -5.768 0.850 1.00 89.75 98 ALA A CA 1
ATOM 748 C C . ALA A 1 98 ? -3.044 -5.189 2.228 1.00 89.75 98 ALA A C 1
ATOM 750 O O . ALA A 1 98 ? -4.217 -5.155 2.594 1.00 89.75 98 ALA A O 1
ATOM 751 N N . LEU A 1 99 ? -2.073 -4.682 2.992 1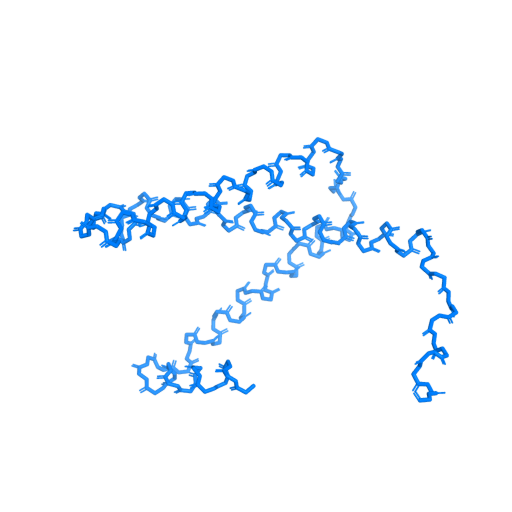.00 90.25 99 LEU A N 1
ATOM 752 C CA . LEU A 1 99 ? -2.337 -4.036 4.281 1.00 90.25 99 LEU A CA 1
ATOM 753 C C . LEU A 1 99 ? -3.040 -2.678 4.125 1.00 90.25 99 LEU A C 1
ATOM 755 O O . LEU A 1 99 ? -3.852 -2.324 4.976 1.00 90.25 99 LEU A O 1
ATOM 759 N N . SER A 1 100 ? -2.792 -1.937 3.044 1.00 91.06 100 SER A N 1
ATOM 760 C CA . SER A 1 100 ? -3.540 -0.710 2.736 1.00 91.06 100 SER A CA 1
ATOM 761 C C . SER A 1 100 ? -5.027 -0.996 2.505 1.00 91.06 100 SER A C 1
ATOM 763 O O . SER A 1 100 ? -5.868 -0.258 3.005 1.00 91.06 100 SER A O 1
ATOM 765 N N . LEU A 1 101 ? -5.367 -2.128 1.882 1.00 89.75 101 LEU A N 1
ATOM 766 C CA . LEU A 1 101 ? -6.759 -2.553 1.693 1.00 89.75 101 LEU A CA 1
ATOM 767 C C . LEU A 1 101 ? -7.473 -2.834 3.037 1.00 89.75 101 LEU A C 1
ATOM 769 O O . LEU A 1 101 ? -8.661 -2.549 3.179 1.00 89.75 101 LEU A O 1
ATOM 773 N N . LEU A 1 102 ? -6.756 -3.306 4.071 1.00 87.56 102 LEU A N 1
ATOM 774 C CA . LEU A 1 102 ? -7.309 -3.391 5.437 1.00 87.56 102 LEU A CA 1
ATOM 775 C C . LEU A 1 102 ? -7.648 -2.011 6.012 1.00 87.56 102 LEU A C 1
ATOM 777 O O . LEU A 1 102 ? -8.658 -1.868 6.699 1.00 87.56 102 LEU A O 1
ATOM 781 N N . LEU A 1 103 ? -6.808 -1.001 5.758 1.00 88.38 103 LEU A N 1
ATOM 782 C CA . LEU A 1 103 ? -7.095 0.369 6.187 1.00 88.38 103 LEU A CA 1
ATOM 783 C C . LEU A 1 103 ? -8.330 0.925 5.483 1.00 88.38 103 LEU A C 1
ATOM 785 O O . LEU A 1 103 ? -9.089 1.672 6.104 1.00 88.38 103 LEU A O 1
ATOM 789 N N . ASP A 1 104 ? -8.540 0.559 4.220 1.00 88.31 104 ASP A N 1
ATOM 790 C CA . ASP A 1 104 ? -9.733 0.944 3.470 1.00 88.31 104 ASP A CA 1
ATOM 791 C C . ASP A 1 104 ? -10.989 0.336 4.108 1.00 88.31 104 ASP A C 1
ATOM 793 O O . ASP A 1 104 ? -11.949 1.059 4.375 1.00 88.31 104 ASP A O 1
ATOM 797 N N . PHE A 1 105 ? -10.968 -0.954 4.464 1.00 86.06 105 PHE A N 1
ATOM 798 C CA . PHE A 1 105 ? -12.083 -1.602 5.169 1.00 86.06 105 PHE A CA 1
ATOM 799 C C . PHE A 1 105 ? -12.369 -1.001 6.548 1.00 86.06 105 PHE A C 1
ATOM 801 O O . PHE A 1 105 ? -13.531 -0.735 6.858 1.00 86.06 105 PHE A O 1
ATOM 808 N N . ASP A 1 106 ? -11.338 -0.708 7.343 1.00 86.44 106 ASP A N 1
ATOM 809 C CA . ASP A 1 106 ? -11.505 -0.023 8.633 1.00 86.44 106 ASP A CA 1
ATOM 810 C C . ASP A 1 106 ? -12.081 1.386 8.463 1.00 86.44 106 ASP A C 1
ATOM 812 O O . ASP A 1 106 ? -12.945 1.820 9.224 1.00 86.44 106 ASP A O 1
ATOM 816 N N . SER A 1 107 ? -11.668 2.100 7.415 1.00 84.19 107 SER A N 1
ATOM 817 C CA . SER A 1 107 ? -12.216 3.422 7.102 1.00 84.19 107 SER A CA 1
ATOM 818 C C . SER A 1 107 ? -13.692 3.337 6.681 1.00 84.19 107 SER A C 1
ATOM 820 O O . SER A 1 107 ? -14.483 4.198 7.063 1.00 84.19 107 SER A O 1
ATOM 822 N N . ILE A 1 108 ? -14.094 2.278 5.968 1.00 83.94 108 ILE A N 1
ATOM 823 C CA . ILE A 1 108 ? -15.495 2.002 5.609 1.00 83.94 108 ILE A CA 1
ATOM 824 C C . ILE A 1 108 ? -16.328 1.626 6.848 1.00 83.94 108 ILE A C 1
ATOM 826 O O . ILE A 1 108 ? -17.440 2.135 7.012 1.00 83.94 108 ILE A O 1
ATOM 830 N N . GLU A 1 109 ? -15.819 0.784 7.755 1.00 81.25 109 GLU A N 1
ATOM 831 C CA . GLU A 1 109 ? -16.519 0.434 9.006 1.00 81.25 109 GLU A CA 1
ATOM 832 C C . GLU A 1 109 ? -16.666 1.661 9.915 1.00 81.25 109 GLU A C 1
ATOM 834 O O . GLU A 1 109 ? -17.738 1.910 10.467 1.00 81.25 109 GLU A O 1
ATOM 839 N N . ASN A 1 110 ? -15.625 2.489 10.022 1.00 78.62 110 ASN A N 1
ATOM 840 C CA . ASN A 1 110 ? -15.690 3.734 10.782 1.00 78.62 110 ASN A CA 1
ATOM 841 C C . ASN A 1 110 ? -16.617 4.763 10.120 1.00 78.62 110 ASN A C 1
ATOM 843 O O . ASN A 1 110 ? -17.366 5.433 10.829 1.00 78.62 110 ASN A O 1
ATOM 847 N N . GLY A 1 111 ? -16.649 4.860 8.788 1.00 73.31 111 GLY A N 1
ATOM 848 C CA . GLY A 1 111 ? -17.577 5.728 8.055 1.00 73.31 111 GLY A CA 1
ATOM 849 C C . GLY A 1 111 ? -19.043 5.293 8.170 1.00 73.31 111 GLY A C 1
ATOM 850 O O . GLY A 1 111 ? -19.934 6.134 8.289 1.00 73.31 111 GLY A O 1
ATOM 851 N N . THR A 1 112 ? -19.303 3.984 8.220 1.00 72.00 112 THR A N 1
ATOM 852 C CA . THR A 1 112 ? -20.651 3.436 8.455 1.00 72.00 112 THR A CA 1
ATOM 853 C C . THR A 1 112 ? -21.076 3.549 9.926 1.00 72.00 112 THR A C 1
ATOM 855 O O . THR A 1 112 ? -22.216 3.930 10.188 1.00 72.00 112 THR A O 1
ATOM 858 N N . ARG A 1 113 ? -20.172 3.337 10.902 1.00 66.38 113 ARG A N 1
ATOM 859 C CA . ARG A 1 113 ? -20.424 3.590 12.343 1.00 66.38 113 ARG A CA 1
ATOM 860 C C . ARG A 1 113 ? -20.620 5.061 12.678 1.00 66.38 113 ARG A C 1
ATOM 862 O O . ARG A 1 113 ? -21.415 5.372 13.559 1.00 66.38 113 ARG A O 1
ATOM 869 N N . SER A 1 114 ? -19.910 5.949 11.989 1.00 59.28 114 SER A N 1
ATOM 870 C CA . SER A 1 114 ? -20.058 7.400 12.152 1.00 59.28 114 SER A CA 1
ATOM 871 C C . SER A 1 114 ? -21.354 7.926 11.533 1.00 59.28 114 SER A C 1
ATOM 873 O O . SER A 1 114 ? -21.598 9.125 11.600 1.00 59.28 114 SER A O 1
ATOM 875 N N . GLY A 1 115 ? -22.187 7.048 10.952 1.00 53.34 115 GLY A N 1
ATOM 876 C CA . GLY A 1 115 ? -23.489 7.401 10.413 1.00 53.34 115 GLY A CA 1
ATOM 877 C C . GLY A 1 115 ? -23.372 8.526 9.400 1.00 53.34 115 GLY A C 1
ATOM 878 O O . GLY A 1 115 ? -23.868 9.619 9.660 1.00 53.34 115 GLY A O 1
ATOM 879 N N . ALA A 1 116 ? -22.725 8.277 8.254 1.00 49.25 116 ALA A N 1
ATOM 880 C CA . ALA A 1 116 ? -22.881 9.169 7.108 1.00 49.25 116 ALA A CA 1
ATOM 881 C C . ALA A 1 116 ? -24.389 9.426 6.927 1.00 49.25 116 ALA A C 1
ATOM 883 O O . ALA A 1 116 ? -25.160 8.475 6.750 1.00 49.25 116 ALA A O 1
ATOM 884 N N . PRO A 1 117 ? -24.847 10.671 7.114 1.00 47.28 117 PRO A N 1
ATOM 885 C CA . PRO A 1 117 ? -26.242 10.900 7.401 1.00 47.28 117 PRO A CA 1
ATOM 886 C C . PRO A 1 117 ? -27.079 10.615 6.153 1.00 47.28 117 PRO A C 1
ATOM 888 O O . PRO A 1 117 ? -26.778 11.057 5.045 1.00 47.28 117 PRO A O 1
ATOM 891 N N . LYS A 1 118 ? -28.151 9.851 6.364 1.00 53.84 118 LYS A N 1
ATOM 892 C CA . LYS A 1 118 ? -29.054 9.252 5.368 1.00 53.84 118 LYS A CA 1
ATOM 893 C C . LYS A 1 118 ? -29.844 10.266 4.506 1.00 53.84 118 LYS A C 1
ATOM 895 O O . LYS A 1 118 ? -30.820 9.886 3.877 1.00 53.84 118 LYS A O 1
ATOM 900 N N . TYR A 1 119 ? -29.474 11.551 4.488 1.00 55.75 119 TYR A N 1
ATOM 901 C CA . TYR A 1 119 ? -30.206 12.626 3.795 1.00 55.75 119 TYR A CA 1
ATOM 902 C C . TYR A 1 119 ? -29.613 13.045 2.438 1.00 55.75 119 TYR A C 1
ATOM 904 O O . TYR A 1 119 ? -30.188 13.903 1.772 1.00 55.75 119 TYR A O 1
ATOM 912 N N . MET A 1 120 ? -28.498 12.461 1.984 1.00 56.91 120 MET A N 1
ATOM 913 C CA . MET A 1 120 ? -27.930 12.784 0.661 1.00 56.91 120 MET A CA 1
ATOM 914 C C . MET A 1 120 ? -28.606 12.071 -0.526 1.00 56.91 120 MET A C 1
ATOM 916 O O . MET A 1 120 ? -28.173 12.248 -1.660 1.00 56.91 120 MET A O 1
ATOM 920 N N . GLU A 1 121 ? -29.701 11.334 -0.319 1.00 54.88 121 GLU A N 1
ATOM 921 C CA . GLU A 1 121 ? -30.472 10.740 -1.427 1.00 54.88 121 GLU A CA 1
ATOM 922 C C . GLU A 1 121 ? -31.188 11.797 -2.303 1.00 54.88 121 GLU A C 1
ATOM 924 O O . GLU A 1 121 ? -31.439 11.550 -3.481 1.00 54.88 121 GLU A O 1
ATOM 929 N N . TYR A 1 122 ? -31.466 13.002 -1.786 1.00 57.31 122 TYR A N 1
ATOM 930 C CA . TYR A 1 122 ? -32.324 13.994 -2.462 1.00 57.31 122 TYR A CA 1
ATOM 931 C C . TYR A 1 122 ? -31.621 14.997 -3.399 1.00 57.31 122 TYR A C 1
ATOM 933 O O . TYR A 1 122 ? -32.306 15.736 -4.103 1.00 57.31 122 TYR A O 1
ATOM 941 N N . LEU A 1 123 ? -30.284 15.040 -3.465 1.00 54.06 123 LEU A N 1
ATOM 942 C CA . LEU A 1 123 ? -29.569 15.993 -4.340 1.00 54.06 123 LEU A CA 1
ATOM 943 C C . LEU A 1 123 ? -29.392 15.504 -5.792 1.00 54.06 123 LEU A C 1
ATOM 945 O O . LEU A 1 123 ? -28.818 16.229 -6.597 1.00 54.06 123 LEU A O 1
ATOM 949 N N . SER A 1 124 ? -29.908 14.317 -6.150 1.00 51.72 124 SER A N 1
ATOM 950 C CA . SER A 1 124 ? -29.933 13.830 -7.547 1.00 51.72 124 SER A CA 1
ATOM 951 C C . SER A 1 124 ? -31.266 14.044 -8.283 1.00 51.72 124 SER A C 1
ATOM 953 O O . SER A 1 124 ? -31.426 13.585 -9.411 1.00 51.72 124 SER A O 1
ATOM 955 N N . GLN A 1 125 ? -32.215 14.779 -7.696 1.00 50.59 125 GLN A N 1
ATOM 956 C CA . GLN A 1 125 ? -33.397 15.264 -8.417 1.00 50.59 125 GLN A CA 1
ATOM 957 C C . GLN A 1 125 ? -33.431 16.795 -8.457 1.00 50.59 125 GLN A C 1
ATOM 959 O O . GLN A 1 125 ? -34.263 17.419 -7.800 1.00 50.59 125 GLN A O 1
ATOM 964 N N . LYS A 1 126 ? -32.529 17.397 -9.240 1.00 38.72 126 LYS A N 1
ATOM 965 C CA . LYS A 1 126 ? -32.815 18.572 -10.079 1.00 38.72 126 LYS A CA 1
ATOM 966 C C . LYS A 1 126 ? -31.690 18.843 -11.067 1.00 38.72 126 LYS A C 1
ATOM 968 O O . LYS A 1 126 ? -30.519 18.799 -10.641 1.00 38.72 126 LYS A O 1
#

Sequence (126 aa):
VVLGSISALYTMRFGDSIVLTAVLLTISILFAILVLYATRTVKVTEKFRTIITAATLGILIMYFIVFLLNIFGLSIPYIHQGGTFSIIISAIVIIVAALSLLLDFDSIENGTRSGAPKYMEYLSQK